Protein AF-A0A1V2ZZ04-F1 (afdb_monomer_lite)

Radius of gyration: 43.9 Å; chains: 1; bounding box: 35×37×131 Å

Organism: NCBI:txid252474

Structure (mmCIF, N/CA/C/O backbone):
data_AF-A0A1V2ZZ04-F1
#
_entry.id   AF-A0A1V2ZZ04-F1
#
loop_
_atom_site.group_PDB
_atom_site.id
_atom_site.type_symbol
_atom_site.label_atom_id
_atom_site.label_alt_id
_atom_site.label_comp_id
_atom_site.label_asym_id
_atom_site.label_entity_id
_atom_site.label_seq_id
_atom_site.pdbx_PDB_ins_code
_atom_site.Cartn_x
_atom_site.Cartn_y
_atom_site.Cartn_z
_atom_site.occupancy
_atom_site.B_iso_or_equiv
_atom_site.auth_seq_id
_atom_site.auth_comp_id
_atom_site.auth_asym_id
_atom_site.auth_atom_id
_atom_site.pdbx_PDB_model_num
ATOM 1 N N . MET A 1 1 ? 6.841 -0.952 -99.204 1.00 44.31 1 MET A N 1
ATOM 2 C CA . MET A 1 1 ? 6.645 0.038 -100.286 1.00 44.31 1 MET A CA 1
ATOM 3 C C . MET A 1 1 ? 5.805 1.167 -99.725 1.00 44.31 1 MET A C 1
ATOM 5 O O . MET A 1 1 ? 4.941 0.891 -98.907 1.00 44.31 1 MET A O 1
ATOM 9 N N . GLY A 1 2 ? 6.198 2.401 -100.028 1.00 49.19 2 GLY A N 1
ATOM 10 C CA . GLY A 1 2 ? 5.890 3.586 -99.232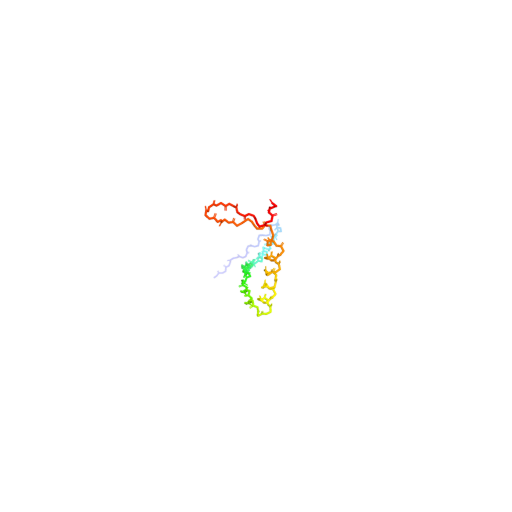 1.00 49.19 2 GLY A CA 1
ATOM 11 C C . GLY A 1 2 ? 4.490 4.179 -99.379 1.00 49.19 2 GLY A C 1
ATOM 12 O O . GLY A 1 2 ? 3.671 3.716 -100.166 1.00 49.19 2 GLY A O 1
ATOM 13 N N . GLY A 1 3 ? 4.300 5.263 -98.626 1.00 41.94 3 GLY A N 1
ATOM 14 C CA . GLY A 1 3 ? 3.125 6.137 -98.619 1.00 41.94 3 GLY A CA 1
ATOM 15 C C . GLY A 1 3 ? 2.426 6.109 -97.256 1.00 41.94 3 GLY A C 1
ATOM 16 O O . GLY A 1 3 ? 2.221 5.039 -96.705 1.00 41.94 3 GLY A O 1
ATOM 17 N N . ALA A 1 4 ? 2.044 7.217 -96.629 1.00 45.44 4 ALA A N 1
ATOM 18 C CA . ALA A 1 4 ? 2.170 8.630 -96.963 1.00 45.44 4 ALA A CA 1
ATOM 19 C C . ALA A 1 4 ? 2.008 9.422 -95.650 1.00 45.44 4 ALA A C 1
ATOM 21 O O . ALA A 1 4 ? 1.192 9.056 -94.806 1.00 45.44 4 ALA A O 1
ATOM 22 N N . VAL A 1 5 ? 2.782 10.495 -95.464 1.00 54.59 5 VAL A N 1
ATOM 23 C CA . VAL A 1 5 ? 2.597 11.427 -94.343 1.00 54.59 5 VAL A CA 1
ATOM 24 C C . VAL A 1 5 ? 1.495 12.399 -94.738 1.00 54.59 5 VAL A C 1
ATOM 26 O O . VAL A 1 5 ? 1.679 13.203 -95.649 1.00 54.59 5 VAL A O 1
ATOM 29 N N . VAL A 1 6 ? 0.351 12.327 -94.062 1.00 50.22 6 VAL A N 1
ATOM 30 C CA . VAL A 1 6 ? -0.706 13.332 -94.184 1.00 50.22 6 VAL A CA 1
ATOM 31 C C . VAL A 1 6 ? -0.589 14.271 -92.988 1.00 50.22 6 VAL A C 1
ATOM 33 O O . VAL A 1 6 ? -1.064 13.983 -91.893 1.00 50.22 6 VAL A O 1
ATOM 36 N N . LEU A 1 7 ? 0.094 15.394 -93.208 1.00 47.97 7 LEU A N 1
ATOM 37 C CA . LEU A 1 7 ? 0.099 16.549 -92.315 1.00 47.97 7 LEU A CA 1
ATOM 38 C C . LEU A 1 7 ? -1.207 17.319 -92.525 1.00 47.97 7 LEU A C 1
ATOM 40 O O . LEU A 1 7 ? -1.309 18.155 -93.422 1.00 47.97 7 LEU A O 1
ATOM 44 N N . LEU A 1 8 ? -2.214 17.026 -91.702 1.00 42.47 8 LEU A N 1
ATOM 45 C CA . LEU A 1 8 ? -3.385 17.885 -91.579 1.00 42.47 8 LEU A CA 1
ATOM 46 C C . LEU A 1 8 ? -3.085 18.975 -90.540 1.00 42.47 8 LEU A C 1
ATOM 48 O O . LEU A 1 8 ? -3.245 18.788 -89.336 1.00 42.47 8 LEU A O 1
ATOM 52 N N . LEU A 1 9 ? -2.621 20.123 -91.034 1.00 49.75 9 LEU A N 1
ATOM 53 C CA . LEU A 1 9 ? -2.589 21.386 -90.301 1.00 49.75 9 LEU A CA 1
ATOM 54 C C . LEU A 1 9 ? -4.025 21.906 -90.175 1.00 49.75 9 LEU A C 1
ATOM 56 O O . LEU A 1 9 ? -4.493 22.671 -91.015 1.00 49.75 9 LEU A O 1
ATOM 60 N N . ILE A 1 10 ? -4.733 21.482 -89.132 1.00 44.31 10 ILE A N 1
ATOM 61 C CA . ILE A 1 10 ? -5.937 22.173 -88.673 1.00 44.31 10 ILE A CA 1
ATOM 62 C C . ILE A 1 10 ? -5.617 22.684 -87.280 1.00 44.31 10 ILE A C 1
ATOM 64 O O . ILE A 1 10 ? -5.384 21.911 -86.354 1.00 44.31 10 ILE A O 1
ATOM 68 N N . GLY A 1 11 ? -5.509 24.008 -87.191 1.00 47.62 11 GLY A N 1
ATOM 69 C CA . GLY A 1 11 ? -5.136 24.726 -85.988 1.00 47.62 11 GLY A CA 1
ATOM 70 C C . GLY A 1 11 ? -6.032 24.357 -84.819 1.00 47.62 11 GLY A C 1
ATOM 71 O O . GLY A 1 11 ? -7.163 24.812 -84.738 1.00 47.62 11 GLY A O 1
ATOM 72 N N . VAL A 1 12 ? -5.489 23.569 -83.904 1.00 42.38 12 VAL A N 1
ATOM 73 C CA . VAL A 1 12 ? -5.924 23.464 -82.518 1.00 42.38 12 VAL A CA 1
ATOM 74 C C . VAL A 1 12 ? -4.650 23.147 -81.750 1.00 42.38 12 VAL A C 1
ATOM 76 O O . VAL A 1 12 ? -4.038 22.102 -81.964 1.00 42.38 12 VAL A O 1
ATOM 79 N N . GLY A 1 13 ? -4.187 24.088 -80.927 1.00 36.34 13 GLY A N 1
ATOM 80 C CA . GLY A 1 13 ? -3.062 23.841 -80.033 1.00 36.34 13 GLY A CA 1
ATOM 81 C C . GLY A 1 13 ? -3.375 22.617 -79.181 1.00 36.34 13 GLY A C 1
ATOM 82 O O . GLY A 1 13 ? -4.336 22.620 -78.416 1.00 36.34 13 GLY A O 1
ATOM 83 N N . VAL A 1 14 ? -2.592 21.555 -79.348 1.00 44.41 14 VAL A N 1
ATOM 84 C CA . VAL A 1 14 ? -2.651 20.390 -78.474 1.00 44.41 14 VAL A CA 1
ATOM 85 C C . VAL A 1 14 ? -2.052 20.836 -77.148 1.00 44.41 14 VAL A C 1
ATOM 87 O O . VAL A 1 14 ? -0.841 21.026 -77.042 1.00 44.41 14 VAL A O 1
ATOM 90 N N . ILE A 1 15 ? -2.896 21.054 -76.140 1.00 45.34 15 ILE A N 1
ATOM 91 C CA . ILE A 1 15 ? -2.424 21.125 -74.760 1.00 45.34 15 ILE A CA 1
ATOM 92 C C . ILE A 1 15 ? -1.943 19.713 -74.441 1.00 45.34 15 ILE A C 1
ATOM 94 O O . ILE A 1 15 ? -2.746 18.800 -74.254 1.00 45.34 15 ILE A O 1
ATOM 98 N N . ALA A 1 16 ? -0.627 19.518 -74.441 1.00 48.62 16 ALA A N 1
ATOM 99 C CA . ALA A 1 16 ? -0.032 18.347 -73.831 1.00 48.62 16 ALA A CA 1
ATOM 100 C C . ALA A 1 16 ? -0.305 18.455 -72.328 1.00 48.62 16 ALA A C 1
ATOM 102 O O . ALA A 1 16 ? 0.429 19.114 -71.597 1.00 48.62 16 ALA A O 1
ATOM 103 N N . ALA A 1 17 ? -1.409 17.864 -71.874 1.00 50.31 17 ALA A N 1
ATOM 104 C CA . ALA A 1 17 ? -1.604 17.584 -70.465 1.00 50.31 17 ALA A CA 1
ATOM 105 C C . ALA A 1 17 ? -0.591 16.494 -70.100 1.00 50.31 17 ALA A C 1
ATOM 107 O O . ALA A 1 17 ? -0.847 15.302 -70.261 1.00 50.31 17 ALA A O 1
ATOM 108 N N . THR A 1 18 ? 0.607 16.905 -69.692 1.00 49.72 18 THR A N 1
ATOM 109 C CA . THR A 1 18 ? 1.535 16.024 -68.992 1.00 49.72 18 THR A CA 1
ATOM 110 C C . THR A 1 18 ? 0.890 15.713 -67.652 1.00 49.72 18 THR A C 1
ATOM 112 O O . THR A 1 18 ? 0.929 16.528 -66.734 1.00 49.72 18 THR A O 1
ATOM 115 N N . HIS A 1 19 ? 0.215 14.572 -67.574 1.00 47.22 19 HIS A N 1
ATOM 116 C CA . HIS A 1 19 ? -0.230 14.019 -66.307 1.00 47.22 19 HIS A CA 1
ATOM 117 C C . HIS A 1 19 ? 1.042 13.693 -65.518 1.00 47.22 19 HIS A C 1
ATOM 119 O O . HIS A 1 19 ? 1.756 12.750 -65.861 1.00 47.22 19 HIS A O 1
ATOM 125 N N . GLU A 1 20 ? 1.386 14.516 -64.527 1.00 57.38 20 GLU A N 1
ATOM 126 C CA . GLU A 1 20 ? 2.376 14.111 -63.532 1.00 57.38 20 GLU A CA 1
ATOM 127 C C . GLU A 1 20 ? 1.856 12.821 -62.876 1.00 57.38 20 GLU A C 1
ATOM 129 O O . GLU A 1 20 ? 0.663 12.738 -62.556 1.00 57.38 20 GLU A O 1
ATOM 134 N N . PRO A 1 21 ? 2.679 11.768 -62.745 1.00 59.41 21 PRO A N 1
ATOM 135 C CA . PRO A 1 21 ? 2.295 10.630 -61.928 1.00 59.41 21 PRO A CA 1
ATOM 136 C C . PRO A 1 21 ? 2.176 11.118 -60.482 1.00 59.41 21 PRO A C 1
ATOM 138 O O . PRO A 1 21 ? 3.100 11.744 -59.959 1.00 59.41 21 PRO A O 1
ATOM 141 N N . GLU A 1 22 ? 1.022 10.873 -59.858 1.00 62.81 22 GLU A N 1
ATOM 142 C CA . GLU A 1 22 ? 0.828 11.157 -58.437 1.00 62.81 22 GLU A CA 1
ATOM 143 C C . GLU A 1 22 ? 1.943 10.472 -57.627 1.00 62.81 22 GLU A C 1
ATOM 145 O O . GLU A 1 22 ? 2.301 9.328 -57.928 1.00 62.81 22 GLU A O 1
ATOM 150 N N . PRO A 1 23 ? 2.527 11.146 -56.622 1.00 64.38 23 PRO A N 1
ATOM 151 C CA . PRO A 1 23 ? 3.526 10.522 -55.772 1.00 64.38 23 PRO A CA 1
ATOM 152 C C . PRO A 1 23 ? 2.886 9.338 -55.043 1.00 64.38 23 PRO A C 1
ATOM 154 O O . PRO A 1 23 ? 1.872 9.502 -54.362 1.00 64.38 23 PRO A O 1
ATOM 157 N N . GLU A 1 24 ? 3.473 8.147 -55.177 1.00 63.66 24 GLU A N 1
ATOM 158 C CA . GLU A 1 24 ? 3.047 6.980 -54.407 1.00 63.66 24 GLU A CA 1
ATOM 159 C C . GLU A 1 24 ? 3.204 7.297 -52.914 1.00 63.66 24 GLU A C 1
ATOM 161 O O . GLU A 1 24 ? 4.310 7.434 -52.384 1.00 63.66 24 GLU A O 1
ATOM 166 N N . VAL A 1 25 ? 2.070 7.469 -52.234 1.00 66.19 25 VAL A N 1
ATOM 167 C CA . VAL A 1 25 ? 2.025 7.683 -50.790 1.00 66.19 25 VAL A CA 1
ATOM 168 C C . VAL A 1 25 ? 2.390 6.360 -50.133 1.00 66.19 25 VAL A C 1
ATOM 170 O O . VAL A 1 25 ? 1.570 5.448 -50.037 1.00 66.19 25 VAL A O 1
ATOM 173 N N . THR A 1 26 ? 3.645 6.247 -49.704 1.00 68.19 26 THR A N 1
ATOM 174 C CA . THR A 1 26 ? 4.082 5.133 -48.858 1.00 68.19 26 THR A CA 1
ATOM 175 C C . THR A 1 26 ? 3.229 5.160 -47.586 1.00 68.19 26 THR A C 1
ATOM 177 O O . THR A 1 26 ? 3.217 6.192 -46.913 1.00 68.19 26 THR A O 1
ATOM 180 N N . PRO A 1 27 ? 2.480 4.095 -47.255 1.00 73.88 27 PRO A N 1
ATOM 181 C CA . PRO A 1 27 ? 1.672 4.085 -46.046 1.00 73.88 27 PRO A CA 1
ATOM 182 C C . PRO A 1 27 ? 2.581 4.209 -44.821 1.00 73.88 27 PRO A C 1
ATOM 184 O O . PRO A 1 27 ? 3.592 3.507 -44.723 1.00 73.88 27 PRO A O 1
ATOM 187 N N . ASP A 1 28 ? 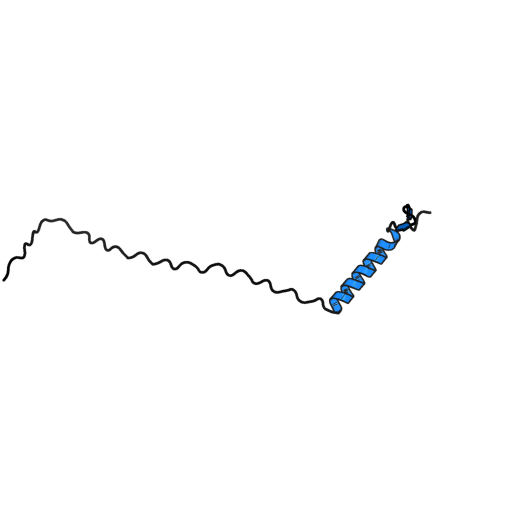2.214 5.102 -43.901 1.00 73.31 28 ASP A N 1
ATOM 188 C CA . ASP A 1 28 ? 2.926 5.258 -42.637 1.00 73.31 28 ASP A CA 1
ATOM 189 C C . ASP A 1 28 ? 2.974 3.911 -41.895 1.00 73.31 28 ASP A C 1
ATOM 191 O O . ASP A 1 28 ? 1.965 3.193 -41.845 1.00 73.31 28 ASP A O 1
ATOM 195 N N . PRO A 1 29 ? 4.130 3.533 -41.317 1.00 76.06 29 PRO A N 1
ATOM 196 C CA . PRO A 1 29 ? 4.207 2.326 -40.514 1.00 76.06 29 PRO A CA 1
ATOM 197 C C . PRO A 1 29 ? 3.238 2.433 -39.326 1.00 76.06 29 PRO A C 1
ATOM 199 O O . PRO A 1 29 ? 3.044 3.525 -38.781 1.00 76.06 29 PRO A O 1
ATOM 202 N N . PRO A 1 30 ? 2.625 1.313 -38.901 1.00 80.50 30 PRO A N 1
ATOM 203 C CA . PRO A 1 30 ? 1.701 1.329 -37.778 1.00 80.50 30 PRO A CA 1
ATOM 204 C C . PRO A 1 30 ? 2.395 1.865 -36.514 1.00 80.50 30 PRO A C 1
ATOM 206 O O . PRO A 1 30 ? 3.593 1.620 -36.326 1.00 80.50 30 PRO A O 1
ATOM 209 N N . PRO A 1 31 ? 1.661 2.562 -35.626 1.00 78.50 31 PRO A N 1
ATOM 210 C CA . PRO A 1 31 ? 2.201 3.005 -34.349 1.00 78.50 31 PRO A CA 1
ATOM 211 C C . PRO A 1 31 ? 2.753 1.803 -33.580 1.00 78.50 31 PRO A C 1
ATOM 213 O O . PRO A 1 31 ? 2.034 0.837 -33.327 1.00 78.50 31 PRO A O 1
ATOM 216 N N . VAL A 1 32 ? 4.033 1.853 -33.215 1.00 79.75 32 VAL A N 1
ATOM 217 C CA . VAL A 1 32 ? 4.625 0.850 -32.328 1.00 79.75 32 VAL A CA 1
ATOM 218 C C . VAL A 1 32 ? 4.033 1.073 -30.941 1.00 79.75 32 VAL A C 1
ATOM 220 O O . VAL A 1 32 ? 4.235 2.134 -30.348 1.00 79.75 32 VAL A O 1
ATOM 223 N N . GLU A 1 33 ? 3.283 0.097 -30.429 1.00 80.00 33 GLU A N 1
ATOM 224 C CA . GLU A 1 33 ? 2.774 0.167 -29.062 1.00 80.00 33 GLU A CA 1
ATOM 225 C C . GLU A 1 33 ? 3.952 0.225 -28.076 1.00 80.00 33 GLU A C 1
ATOM 227 O O . GLU A 1 33 ? 4.901 -0.561 -28.199 1.00 80.00 33 GLU A O 1
ATOM 232 N N . PRO A 1 34 ? 3.937 1.151 -27.101 1.00 76.19 34 PRO A N 1
ATOM 233 C CA . PRO A 1 34 ? 4.974 1.199 -26.087 1.00 76.19 34 PRO A CA 1
ATOM 234 C C . PRO A 1 34 ? 4.941 -0.098 -25.276 1.00 76.19 34 PRO A C 1
ATOM 236 O O . PRO A 1 34 ? 3.958 -0.414 -24.608 1.00 76.19 34 PRO A O 1
ATOM 239 N N . VAL A 1 35 ? 6.036 -0.855 -25.333 1.00 77.75 35 VAL A N 1
ATOM 240 C CA . VAL A 1 35 ? 6.209 -2.069 -24.533 1.00 77.75 35 VAL A CA 1
ATOM 241 C C . VAL A 1 35 ? 6.227 -1.667 -23.059 1.00 77.75 35 VAL A C 1
ATOM 243 O O . VAL A 1 35 ? 7.101 -0.912 -22.630 1.00 77.75 35 VAL A O 1
ATOM 246 N N . ALA A 1 36 ? 5.262 -2.165 -22.282 1.00 79.44 36 ALA A N 1
ATOM 247 C CA . ALA A 1 36 ? 5.220 -1.948 -20.843 1.00 79.44 36 ALA A CA 1
ATOM 248 C C . ALA A 1 36 ? 6.449 -2.603 -20.195 1.00 79.44 36 ALA A C 1
ATOM 250 O O . ALA A 1 36 ? 6.574 -3.829 -20.159 1.00 79.44 36 ALA A O 1
ATOM 251 N N . ILE A 1 37 ? 7.373 -1.778 -19.706 1.00 79.31 37 ILE A N 1
ATOM 252 C CA . ILE A 1 37 ? 8.513 -2.252 -18.924 1.00 79.31 37 ILE A CA 1
ATOM 253 C C . ILE A 1 37 ? 7.974 -2.639 -17.539 1.00 79.31 37 ILE A C 1
ATOM 255 O O . ILE A 1 37 ? 7.324 -1.804 -16.907 1.00 79.31 37 ILE A O 1
ATOM 259 N N . PRO A 1 38 ? 8.206 -3.875 -17.061 1.00 80.75 38 PRO A N 1
ATOM 260 C CA . PRO A 1 38 ? 7.765 -4.277 -15.734 1.00 80.75 38 PRO A CA 1
ATOM 261 C C . PRO A 1 38 ? 8.442 -3.412 -14.670 1.00 80.75 38 PRO A C 1
ATOM 263 O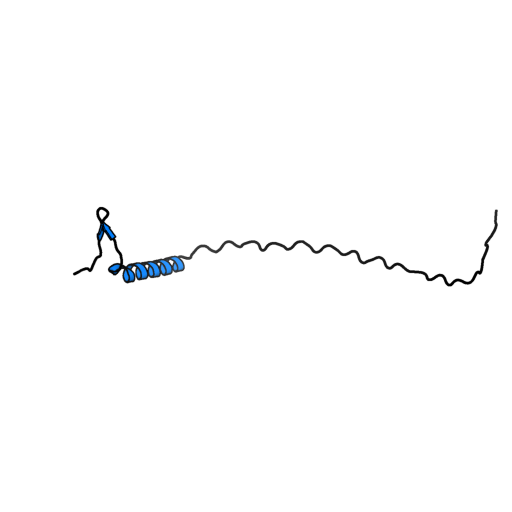 O . PRO A 1 38 ? 9.646 -3.150 -14.743 1.00 80.75 38 PRO A O 1
ATOM 266 N N . GLU A 1 39 ? 7.661 -2.973 -13.684 1.00 84.81 39 GLU A N 1
ATOM 267 C CA . GLU A 1 39 ? 8.190 -2.196 -12.567 1.00 84.81 39 GLU A CA 1
ATOM 268 C C . GLU A 1 39 ? 9.253 -3.006 -11.809 1.00 84.81 39 GLU A C 1
ATOM 270 O O . GLU A 1 39 ? 9.105 -4.224 -11.631 1.00 84.81 39 GLU A O 1
ATOM 275 N N . PRO A 1 40 ? 10.348 -2.359 -11.374 1.00 85.25 40 PRO A N 1
ATOM 276 C CA . PRO A 1 40 ? 11.371 -3.036 -10.601 1.00 85.25 40 PRO A CA 1
ATOM 277 C C . PRO A 1 40 ? 10.785 -3.538 -9.272 1.00 85.25 40 PRO A C 1
ATOM 279 O O . PRO A 1 40 ? 9.917 -2.885 -8.687 1.00 85.25 40 PRO A O 1
ATOM 282 N N . PRO A 1 41 ? 11.257 -4.688 -8.763 1.00 88.81 41 PRO A N 1
ATOM 283 C CA . PRO A 1 41 ? 10.790 -5.201 -7.485 1.00 88.81 41 PRO A CA 1
ATOM 284 C C . PRO A 1 41 ? 11.150 -4.232 -6.344 1.00 88.81 41 PRO A C 1
ATOM 286 O O . PRO A 1 41 ? 12.198 -3.580 -6.405 1.00 88.81 41 PRO A O 1
ATOM 289 N N . PRO A 1 42 ? 10.327 -4.167 -5.280 1.00 89.25 42 PRO A N 1
ATOM 290 C CA . PRO A 1 42 ? 10.584 -3.291 -4.146 1.00 89.25 42 PRO A CA 1
ATOM 291 C C . PRO A 1 42 ? 11.899 -3.663 -3.464 1.00 89.25 42 PRO A C 1
ATOM 293 O O . PRO A 1 42 ? 12.189 -4.838 -3.210 1.00 89.25 42 PRO A O 1
ATOM 296 N N . THR A 1 43 ? 12.690 -2.649 -3.132 1.00 94.12 43 THR A N 1
ATOM 297 C CA . THR A 1 43 ? 13.957 -2.836 -2.432 1.00 94.12 43 THR A CA 1
ATOM 298 C C . THR A 1 43 ? 13.730 -3.163 -0.956 1.00 94.12 43 THR A C 1
ATOM 300 O O . THR A 1 43 ? 12.646 -2.985 -0.398 1.00 94.12 43 THR A O 1
ATOM 303 N N . CYS A 1 44 ? 14.787 -3.617 -0.279 1.00 93.06 44 CYS A N 1
ATOM 304 C CA . CYS A 1 44 ? 14.762 -3.798 1.174 1.00 93.06 44 CYS A CA 1
ATOM 305 C C . CYS A 1 44 ? 14.424 -2.483 1.907 1.00 93.06 44 CYS A C 1
ATOM 307 O O . CYS A 1 44 ? 13.668 -2.492 2.875 1.00 93.06 44 CYS A O 1
ATOM 309 N N . LEU A 1 45 ? 14.927 -1.343 1.416 1.00 94.00 45 LEU A N 1
ATOM 310 C CA . LEU A 1 45 ? 14.628 -0.032 1.997 1.00 94.00 45 LEU A CA 1
ATOM 311 C C . LEU A 1 45 ? 13.152 0.343 1.827 1.00 94.00 45 LEU A C 1
ATOM 313 O O . LEU A 1 45 ? 12.553 0.839 2.779 1.00 94.00 45 LEU A O 1
ATOM 317 N N . ASP A 1 46 ? 12.553 0.035 0.675 1.00 93.25 46 ASP A N 1
ATOM 318 C CA . ASP A 1 46 ? 11.125 0.279 0.432 1.00 93.25 46 ASP A CA 1
ATOM 319 C C . ASP A 1 46 ? 10.256 -0.530 1.399 1.00 93.25 46 ASP A C 1
ATOM 321 O O . ASP A 1 46 ? 9.298 -0.013 1.972 1.00 93.25 46 ASP A O 1
ATOM 325 N N . GLN A 1 47 ? 10.633 -1.783 1.666 1.00 92.19 47 GLN A N 1
ATOM 326 C CA . GLN A 1 47 ? 9.929 -2.626 2.634 1.00 92.19 47 GLN A CA 1
ATOM 327 C C . GLN A 1 47 ? 10.048 -2.097 4.070 1.00 92.19 47 GLN A C 1
ATOM 329 O O . GLN A 1 47 ? 9.074 -2.131 4.822 1.00 92.19 47 GLN A O 1
ATOM 334 N N . VAL A 1 48 ? 11.219 -1.587 4.467 1.00 93.62 48 VAL A N 1
ATOM 335 C CA . VAL A 1 48 ? 11.416 -0.977 5.794 1.00 93.62 48 VAL A CA 1
ATOM 336 C C . VAL A 1 48 ? 10.604 0.313 5.936 1.00 93.62 48 VAL A C 1
ATOM 338 O O . VAL A 1 48 ? 9.974 0.531 6.976 1.00 93.62 48 VAL A O 1
ATOM 341 N N . ALA A 1 49 ? 10.584 1.153 4.900 1.00 92.56 49 ALA A N 1
ATOM 342 C CA . ALA A 1 49 ? 9.798 2.381 4.885 1.00 92.56 49 ALA A CA 1
ATOM 343 C C . ALA A 1 49 ? 8.297 2.078 4.983 1.00 92.56 49 ALA A C 1
ATOM 345 O O . ALA A 1 49 ? 7.601 2.658 5.819 1.00 92.56 49 ALA A O 1
ATOM 346 N N . GLU A 1 50 ? 7.813 1.109 4.204 1.00 93.06 50 GLU A N 1
ATOM 347 C CA . GLU A 1 50 ? 6.411 0.699 4.228 1.00 93.06 50 GLU A CA 1
ATOM 348 C C . GLU A 1 50 ? 6.024 0.088 5.576 1.00 93.06 50 GLU A C 1
ATOM 350 O O . GLU A 1 50 ? 4.988 0.435 6.143 1.00 93.06 50 GLU A O 1
ATOM 355 N N . ARG A 1 51 ? 6.886 -0.749 6.159 1.00 93.31 51 ARG A N 1
ATOM 356 C CA . ARG A 1 51 ? 6.658 -1.294 7.498 1.00 93.31 51 ARG A CA 1
ATOM 357 C C . ARG A 1 51 ? 6.553 -0.190 8.549 1.00 93.31 51 ARG A C 1
ATOM 359 O O . ARG A 1 51 ? 5.625 -0.213 9.350 1.00 93.31 51 ARG A O 1
ATOM 366 N N . THR A 1 52 ? 7.458 0.787 8.521 1.00 91.56 52 THR A N 1
ATOM 367 C CA . THR A 1 52 ? 7.435 1.930 9.449 1.00 91.56 52 THR A CA 1
ATOM 368 C C . THR A 1 52 ? 6.150 2.744 9.286 1.00 91.56 52 THR A C 1
ATOM 370 O O . THR A 1 52 ? 5.529 3.140 10.272 1.00 91.56 52 THR A O 1
ATOM 373 N N . ARG A 1 53 ? 5.704 2.956 8.040 1.00 92.69 53 ARG A N 1
ATOM 374 C CA . ARG A 1 53 ? 4.449 3.650 7.727 1.00 92.69 53 ARG A CA 1
ATOM 375 C C . ARG A 1 53 ? 3.237 2.904 8.281 1.00 92.69 53 ARG A C 1
ATOM 377 O O . ARG A 1 53 ? 2.373 3.520 8.903 1.00 92.69 53 ARG A O 1
ATOM 384 N N . VAL A 1 54 ? 3.179 1.590 8.072 1.00 89.50 54 VAL A N 1
ATOM 385 C CA . VAL A 1 54 ? 2.099 0.741 8.586 1.00 89.50 54 VAL A CA 1
ATOM 386 C C . VAL A 1 54 ? 2.109 0.746 10.109 1.00 89.50 54 VAL A C 1
ATOM 388 O O . VAL A 1 54 ? 1.069 0.985 10.708 1.00 89.50 54 VAL A O 1
ATOM 391 N N . GLU A 1 55 ? 3.260 0.552 10.752 1.00 88.38 55 GLU A N 1
ATOM 392 C CA . GLU A 1 55 ? 3.376 0.591 12.215 1.00 88.38 55 GLU A CA 1
ATOM 393 C C . GLU A 1 55 ? 2.893 1.931 12.793 1.00 88.38 55 GLU A C 1
ATOM 395 O O . GLU A 1 55 ? 2.123 1.938 13.758 1.00 88.38 55 GLU A O 1
ATOM 400 N N . ALA A 1 56 ? 3.251 3.055 12.164 1.00 85.19 56 ALA A N 1
ATOM 401 C CA . ALA A 1 56 ? 2.760 4.375 12.550 1.00 85.19 56 ALA A CA 1
ATOM 402 C C . ALA A 1 56 ? 1.233 4.499 12.403 1.00 85.19 56 ALA A C 1
ATOM 404 O O . ALA A 1 56 ? 0.576 4.972 13.328 1.00 85.19 56 ALA A O 1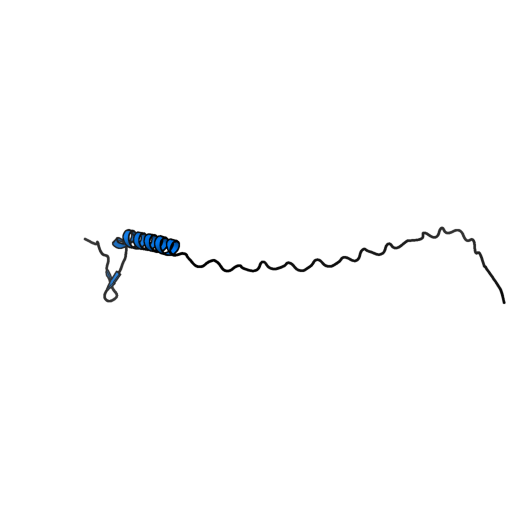
ATOM 405 N N . ASP A 1 57 ? 0.654 4.024 11.294 1.00 85.81 57 ASP A N 1
ATOM 406 C CA . ASP A 1 57 ? -0.798 4.052 11.060 1.00 85.81 57 ASP A CA 1
ATOM 407 C C . ASP A 1 57 ? -1.568 3.159 12.044 1.00 85.81 57 ASP A C 1
ATOM 409 O O . ASP A 1 57 ? -2.626 3.531 12.564 1.00 85.81 57 ASP A O 1
ATOM 413 N N . LEU A 1 58 ? -1.026 1.970 12.326 1.00 82.62 58 LEU A N 1
ATOM 414 C CA . LEU A 1 58 ? -1.577 1.047 13.312 1.00 82.62 58 LEU A CA 1
ATOM 415 C C . LEU A 1 58 ? -1.565 1.683 14.703 1.00 82.62 58 LEU A C 1
ATOM 417 O O . LEU A 1 58 ? -2.573 1.593 15.399 1.00 82.62 58 LEU A O 1
ATOM 421 N N . SER A 1 59 ? -0.459 2.330 15.081 1.00 79.12 59 SER A N 1
ATOM 422 C CA . SER A 1 59 ? -0.298 2.995 16.373 1.00 79.12 59 SER A CA 1
ATOM 423 C C . SER A 1 59 ? -1.212 4.214 16.511 1.00 79.12 59 SER A C 1
ATOM 425 O O . SER A 1 59 ? -1.942 4.307 17.495 1.00 79.12 59 SER A O 1
ATOM 427 N N . SER A 1 60 ? -1.262 5.101 15.512 1.00 78.88 60 SER A N 1
ATOM 428 C CA . SER A 1 60 ? -2.082 6.319 15.569 1.00 78.88 60 SER A CA 1
ATOM 429 C C . SER A 1 60 ? -3.580 6.024 15.576 1.00 78.88 60 SER A C 1
ATOM 431 O O . SER A 1 60 ? -4.358 6.754 16.181 1.00 78.88 60 SER A O 1
ATOM 433 N N . LYS A 1 61 ? -4.005 4.948 14.904 1.00 73.44 61 LYS A N 1
ATOM 434 C CA . LYS A 1 61 ? -5.412 4.526 14.862 1.00 73.44 61 LYS A CA 1
ATOM 435 C C . LYS A 1 61 ? -5.758 3.509 15.946 1.00 73.44 61 LYS A C 1
ATOM 437 O O . LYS A 1 61 ? -6.900 3.060 15.988 1.00 73.44 61 LYS A O 1
ATOM 442 N N . TRP A 1 62 ? -4.807 3.107 16.791 1.00 68.12 62 TRP A N 1
ATOM 443 C CA . TRP A 1 62 ? -5.005 2.021 17.754 1.00 68.12 62 TRP A CA 1
ATOM 444 C C . TRP A 1 62 ? -6.155 2.299 18.729 1.00 68.12 62 TRP A C 1
ATOM 446 O O . TRP A 1 62 ? -6.959 1.406 18.995 1.00 68.12 62 TRP A O 1
ATOM 456 N N . GLU A 1 63 ? -6.265 3.543 19.203 1.00 67.25 63 GLU A N 1
ATOM 457 C CA . GLU A 1 63 ? -7.318 3.997 20.124 1.00 67.25 63 GLU A CA 1
ATOM 458 C C . GLU A 1 63 ? -8.705 4.068 19.467 1.00 67.25 63 GLU A C 1
ATOM 460 O O . GLU A 1 63 ? -9.721 3.918 20.137 1.00 67.25 63 GLU A O 1
ATOM 465 N N . GLN A 1 64 ? -8.766 4.253 18.146 1.00 65.56 64 GLN A N 1
ATOM 466 C CA . GLN A 1 64 ? -10.017 4.439 17.398 1.00 65.56 64 GLN A CA 1
ATOM 467 C C . GLN A 1 64 ? -10.564 3.138 16.794 1.00 65.56 64 GLN A C 1
ATOM 469 O O . GLN A 1 64 ? -11.591 3.144 16.112 1.00 65.56 64 GLN A O 1
ATOM 474 N N . ARG A 1 65 ? -9.887 2.005 17.003 1.00 67.75 65 ARG A N 1
ATOM 475 C CA . ARG A 1 65 ? -10.315 0.720 16.444 1.00 67.75 65 ARG A CA 1
ATOM 476 C C . ARG A 1 65 ? -11.440 0.113 17.268 1.00 67.75 65 ARG A C 1
ATOM 478 O O . ARG A 1 65 ? -11.291 -0.173 18.453 1.00 67.75 65 ARG A O 1
ATOM 485 N N . VAL A 1 66 ? -12.551 -0.142 16.588 1.00 71.00 66 VAL A N 1
ATOM 486 C CA . VAL A 1 66 ? -13.608 -1.025 17.074 1.00 71.00 66 VAL A CA 1
ATOM 487 C C . VAL A 1 66 ? -13.163 -2.460 16.809 1.00 71.00 66 VAL A C 1
ATOM 489 O O . VAL A 1 66 ? -12.960 -2.849 15.659 1.00 71.00 66 VAL A O 1
ATOM 492 N N . TYR A 1 67 ? -13.003 -3.245 17.867 1.00 72.12 67 TYR A N 1
ATOM 493 C CA . TYR A 1 67 ? -12.724 -4.677 17.775 1.00 72.12 67 TYR A CA 1
ATOM 494 C C . TYR A 1 67 ? -14.032 -5.444 17.937 1.00 72.12 67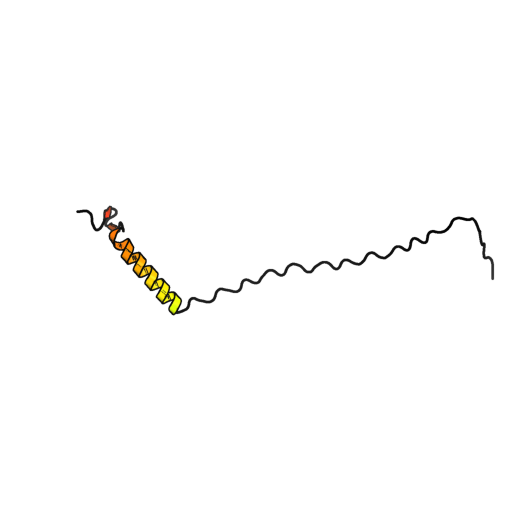 TYR A C 1
ATOM 496 O O . TYR A 1 67 ? -14.906 -4.990 18.660 1.00 72.12 67 TYR A O 1
ATOM 504 N N . PHE A 1 68 ? -14.192 -6.606 17.309 1.00 73.69 68 PHE A N 1
ATOM 505 C CA . PHE A 1 68 ? -15.353 -7.462 17.561 1.00 73.69 68 PHE A CA 1
ATOM 506 C C . PHE A 1 68 ? -14.932 -8.647 18.430 1.00 73.69 68 PHE A C 1
ATOM 508 O O . PHE A 1 68 ? -14.055 -9.412 18.037 1.00 73.69 68 PHE A O 1
ATOM 515 N N . ILE A 1 69 ? -15.550 -8.793 19.603 1.00 75.94 69 ILE A N 1
ATOM 516 C CA . ILE A 1 69 ? -15.363 -9.930 20.517 1.00 75.94 69 ILE A CA 1
ATOM 517 C C . ILE A 1 69 ? -16.735 -10.581 20.682 1.00 75.94 69 ILE A C 1
ATOM 519 O O . ILE A 1 69 ? -17.708 -9.887 20.976 1.00 75.94 69 ILE A O 1
ATOM 523 N N . ASP A 1 70 ? -16.839 -11.882 20.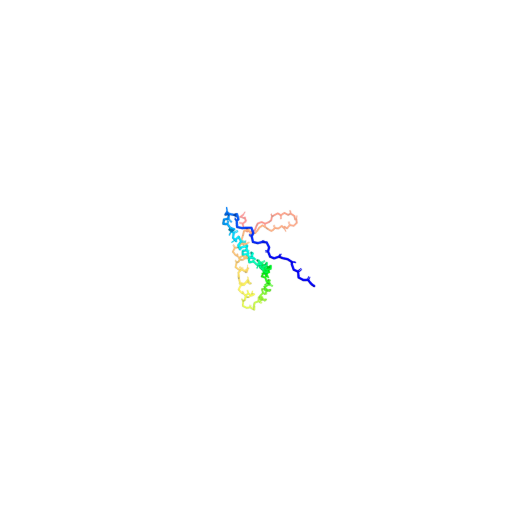408 1.00 84.44 70 ASP A N 1
ATOM 524 C CA . ASP A 1 70 ? -18.105 -12.634 20.437 1.00 84.44 70 ASP A CA 1
ATOM 525 C C . ASP A 1 70 ? -19.245 -11.965 19.639 1.00 84.44 70 ASP A C 1
ATOM 527 O O . ASP A 1 70 ? -20.405 -11.927 20.053 1.00 84.44 70 ASP A O 1
ATOM 531 N N . GLY A 1 71 ? -18.905 -11.377 18.486 1.00 83.44 71 GLY A N 1
ATOM 532 C CA . GLY A 1 71 ? -19.859 -10.698 17.602 1.00 83.44 71 GLY A CA 1
ATOM 533 C C . GLY A 1 71 ? -20.318 -9.313 18.076 1.00 83.44 71 GLY A C 1
ATOM 534 O O . GLY A 1 71 ? -21.195 -8.724 17.446 1.00 83.44 71 GLY A O 1
ATOM 535 N N . ARG A 1 72 ? -19.737 -8.762 19.151 1.00 78.06 72 ARG A N 1
ATOM 536 C CA . ARG A 1 72 ? -20.071 -7.429 19.678 1.00 78.06 72 ARG A CA 1
ATOM 537 C C . ARG A 1 72 ? -18.922 -6.438 19.478 1.00 78.06 72 ARG A C 1
ATOM 539 O O . ARG A 1 72 ? -17.775 -6.808 19.733 1.00 78.06 72 ARG A O 1
ATOM 546 N N . PRO A 1 73 ? -19.203 -5.185 19.072 1.00 80.00 73 PRO A N 1
ATOM 547 C CA . PRO A 1 73 ? -18.182 -4.152 18.997 1.00 80.00 73 PRO A CA 1
ATOM 548 C C . PRO A 1 73 ? -17.700 -3.789 20.408 1.00 80.00 73 PRO A C 1
ATOM 550 O O . PRO A 1 73 ? -18.476 -3.395 21.274 1.00 80.00 73 PRO A O 1
ATOM 553 N N . CYS A 1 74 ? -16.403 -3.922 20.628 1.00 72.25 74 CYS A N 1
ATOM 554 C CA . CYS A 1 74 ? -15.666 -3.518 21.807 1.00 72.25 74 CYS A CA 1
ATOM 555 C C . CYS A 1 74 ? -14.773 -2.334 21.421 1.00 72.25 74 CYS A C 1
ATOM 557 O O . CYS A 1 74 ? -13.906 -2.442 20.550 1.00 72.25 74 CYS A O 1
ATOM 559 N N . MET A 1 75 ? -15.006 -1.191 22.063 1.00 70.62 75 MET A N 1
ATOM 560 C CA . MET A 1 75 ? -14.153 -0.011 21.956 1.00 70.62 75 MET A CA 1
ATOM 561 C C . MET A 1 75 ? -13.221 0.018 23.162 1.00 70.62 75 MET A C 1
ATOM 563 O O . MET A 1 75 ? -13.676 -0.052 24.304 1.00 70.62 75 MET A O 1
ATOM 567 N N . ARG A 1 76 ? -11.915 0.139 22.927 1.00 61.38 76 ARG A N 1
ATOM 568 C CA . ARG A 1 76 ? -10.953 0.361 24.008 1.00 61.38 76 ARG A CA 1
ATOM 569 C C . ARG A 1 76 ? -10.931 1.862 24.311 1.00 61.38 76 ARG A C 1
ATOM 571 O O . ARG A 1 76 ? -10.374 2.611 23.525 1.00 61.38 76 ARG A O 1
ATOM 578 N N . GLY A 1 77 ? -11.545 2.290 25.418 1.00 59.84 77 GLY A N 1
ATOM 579 C CA . GLY A 1 77 ? -11.529 3.699 25.850 1.00 59.84 77 GLY A CA 1
ATOM 580 C C . GLY A 1 77 ? -12.886 4.357 26.115 1.00 59.84 77 GLY A C 1
ATOM 581 O O . GLY A 1 77 ? -12.928 5.573 26.263 1.00 59.84 77 GLY A O 1
ATOM 582 N N . TYR A 1 78 ? -13.988 3.604 26.196 1.00 44.34 78 TYR A N 1
ATOM 583 C CA . TYR A 1 78 ? -15.200 4.148 26.818 1.00 44.34 78 TYR A CA 1
ATOM 584 C C . TYR A 1 78 ? -15.015 4.136 28.348 1.00 44.34 78 TYR A C 1
ATOM 586 O O . TYR A 1 78 ? -14.628 3.081 28.861 1.00 44.34 78 TYR A O 1
ATOM 594 N N . PRO A 1 79 ? -15.202 5.268 29.055 1.00 54.41 79 PRO A N 1
ATOM 595 C CA . PRO A 1 79 ? -15.198 5.286 30.517 1.00 54.41 79 PRO A CA 1
ATOM 596 C C . PRO A 1 79 ? -16.298 4.394 31.104 1.00 54.41 79 PRO A C 1
ATOM 598 O O . PRO A 1 79 ? -17.343 4.212 30.433 1.00 54.41 79 PRO A O 1
#

pLDDT: mean 70.18, std 16.83, range [36.34, 94.12]

Sequence (79 aa):
MGGAVVLLLIGVGVIAATHEPEPEVTPDPPPVEPVAIPEPPPTCLDQVAERTRVEADLSSKWEQRVYFIDGRPCMRGYP

Secondary structure (DSSP, 8-state):
-------------------PPPP--PPPPPP-PPP-PPPPPPPHHHHHHHHHHHHHHHHHTGGGPEEEETTEEEETT--

Foldseek 3Di:
DDDDDDPDPDDDPPPPPPPDPDPPPDDDDPDDPPDDDDDDDDDPVNVVVVVVVVVVVCVVCVQVDFDADPNDTDHDDDD